Protein AF-A0AAV4AZF2-F1 (afdb_monomer_lite)

Radius of gyration: 12.84 Å; chains: 1; bounding box: 26×27×29 Å

Structure (mmCIF, N/CA/C/O backbone):
data_AF-A0AAV4AZF2-F1
#
_entry.id   AF-A0AAV4AZF2-F1
#
loop_
_atom_site.group_PDB
_atom_site.id
_atom_site.type_symbol
_atom_site.label_atom_id
_atom_site.label_alt_id
_atom_site.label_comp_id
_atom_site.label_asym_id
_atom_site.label_entity_id
_atom_site.label_seq_id
_atom_site.pdbx_PDB_ins_code
_atom_site.Cartn_x
_atom_site.Cartn_y
_atom_site.Cartn_z
_ato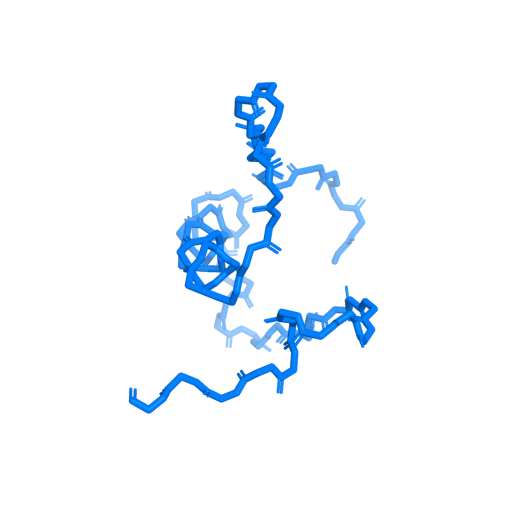m_site.occupancy
_atom_site.B_iso_or_equiv
_atom_site.auth_seq_id
_atom_site.auth_comp_id
_atom_site.auth_asym_id
_atom_site.auth_atom_id
_atom_site.pdbx_PDB_model_num
ATOM 1 N N . ASP A 1 1 ? -11.800 1.970 5.608 1.00 76.56 1 ASP A N 1
ATOM 2 C CA . ASP A 1 1 ? -12.538 2.906 6.491 1.00 76.56 1 ASP A CA 1
ATOM 3 C C . ASP A 1 1 ? -12.681 4.236 5.759 1.00 76.56 1 ASP A C 1
ATOM 5 O O . ASP A 1 1 ? -12.207 4.335 4.639 1.00 76.56 1 ASP A O 1
ATOM 9 N N . ALA A 1 2 ? -13.325 5.236 6.356 1.00 88.56 2 ALA A N 1
ATOM 10 C CA . ALA A 1 2 ? -13.454 6.574 5.769 1.00 88.56 2 ALA A CA 1
ATOM 11 C C . ALA A 1 2 ? -12.846 7.662 6.679 1.00 88.56 2 ALA A C 1
ATOM 13 O O . ALA A 1 2 ? -13.320 8.791 6.700 1.00 88.56 2 ALA A O 1
ATOM 14 N N . LYS A 1 3 ? -11.823 7.326 7.485 1.00 93.62 3 LYS A N 1
ATOM 15 C CA . LYS A 1 3 ? -11.262 8.226 8.517 1.00 93.62 3 LYS A CA 1
ATOM 16 C C . LYS A 1 3 ? -10.003 8.979 8.058 1.00 93.62 3 LYS A C 1
ATOM 18 O O . LYS A 1 3 ? -9.230 9.454 8.890 1.00 93.62 3 LYS A O 1
ATOM 23 N N . GLY A 1 4 ? -9.762 9.052 6.750 1.00 95.56 4 GLY A N 1
ATOM 24 C CA . GLY A 1 4 ? -8.615 9.743 6.152 1.00 95.56 4 GLY A CA 1
ATOM 25 C C . GLY A 1 4 ? -7.370 8.871 5.945 1.00 95.56 4 GLY A C 1
ATOM 26 O O . GLY A 1 4 ? -7.376 7.668 6.211 1.00 95.56 4 GLY A O 1
ATOM 27 N N . VAL A 1 5 ? -6.299 9.509 5.459 1.00 96.25 5 VAL A N 1
ATOM 28 C CA . VAL A 1 5 ? -5.070 8.866 4.958 1.00 96.25 5 VAL A CA 1
ATOM 29 C C . VAL A 1 5 ? -4.287 8.142 6.062 1.00 96.25 5 VAL A C 1
ATOM 31 O O . VAL A 1 5 ? -4.042 8.685 7.143 1.00 96.25 5 VAL A O 1
ATOM 34 N N . ILE A 1 6 ? -3.840 6.916 5.770 1.00 96.69 6 ILE A N 1
ATOM 35 C CA . ILE A 1 6 ? -3.060 6.081 6.700 1.00 96.69 6 ILE A CA 1
ATOM 36 C C . ILE A 1 6 ? -1.559 6.165 6.405 1.00 96.69 6 ILE A C 1
ATOM 38 O O . ILE A 1 6 ? -0.776 6.420 7.322 1.00 96.69 6 ILE A O 1
ATOM 42 N N . LEU A 1 7 ? -1.156 6.008 5.147 1.00 97.44 7 LEU A N 1
ATOM 43 C CA . LEU A 1 7 ? 0.237 6.034 4.705 1.00 97.44 7 LEU A CA 1
ATOM 44 C C . LEU A 1 7 ? 0.322 6.756 3.358 1.00 97.44 7 LEU A C 1
ATOM 46 O O . LEU A 1 7 ? -0.552 6.576 2.514 1.00 97.44 7 LEU A O 1
ATOM 50 N N . LEU A 1 8 ? 1.372 7.554 3.183 1.00 96.56 8 LEU A N 1
ATOM 51 C CA . LEU A 1 8 ? 1.790 8.101 1.899 1.00 96.56 8 LEU A CA 1
ATOM 52 C C . LEU A 1 8 ? 3.242 7.663 1.695 1.00 96.56 8 LEU A C 1
ATOM 54 O O . LEU A 1 8 ? 4.090 7.990 2.523 1.00 96.56 8 LEU A O 1
ATOM 58 N N . ASP A 1 9 ? 3.496 6.895 0.641 1.00 95.50 9 ASP A N 1
ATOM 59 C CA . ASP A 1 9 ? 4.832 6.440 0.252 1.00 95.50 9 ASP A CA 1
ATOM 60 C C . ASP A 1 9 ? 5.165 7.066 -1.105 1.00 95.50 9 ASP A C 1
ATOM 62 O O . ASP A 1 9 ? 4.482 6.807 -2.095 1.00 95.50 9 ASP A O 1
ATOM 66 N N . ILE A 1 10 ? 6.155 7.960 -1.127 1.00 95.56 10 ILE A N 1
ATOM 67 C CA . ILE A 1 10 ? 6.532 8.734 -2.313 1.00 95.56 10 ILE A CA 1
ATOM 68 C C . ILE A 1 10 ? 7.819 8.142 -2.871 1.00 95.56 10 ILE A C 1
ATOM 70 O O . ILE A 1 10 ? 8.831 8.064 -2.172 1.00 95.56 10 ILE A O 1
ATOM 74 N N . LEU A 1 11 ? 7.784 7.751 -4.142 1.00 94.81 11 LEU A N 1
ATOM 75 C CA . LEU A 1 11 ? 8.964 7.253 -4.833 1.00 94.81 11 LEU A CA 1
ATOM 76 C C . LEU A 1 11 ? 9.806 8.417 -5.381 1.00 94.81 11 LEU A C 1
ATOM 78 O O . LEU A 1 11 ? 9.252 9.438 -5.799 1.00 94.81 11 LEU A O 1
ATOM 82 N N . PRO A 1 12 ? 11.140 8.261 -5.428 1.00 96.62 12 PRO A N 1
ATOM 83 C CA . PRO A 1 12 ? 12.005 9.174 -6.158 1.00 96.62 12 PRO A CA 1
ATOM 84 C C . PRO A 1 12 ? 11.601 9.277 -7.631 1.00 96.62 12 PRO A C 1
ATOM 86 O O . PRO A 1 12 ? 11.078 8.331 -8.227 1.00 96.62 12 PRO A O 1
ATOM 89 N N . GLN A 1 13 ? 11.906 10.421 -8.237 1.00 97.00 13 GLN A N 1
ATOM 90 C CA . GLN A 1 13 ? 11.654 10.643 -9.655 1.00 97.00 13 GLN A CA 1
ATOM 91 C C . GLN A 1 13 ? 12.336 9.566 -10.515 1.00 97.00 13 GLN A C 1
ATOM 93 O O . GLN A 1 13 ? 13.492 9.213 -10.291 1.00 97.00 13 GLN A O 1
ATOM 98 N N . GLY A 1 14 ? 11.607 9.049 -11.506 1.00 95.81 14 GLY A N 1
ATOM 99 C CA . GLY A 1 14 ? 12.098 8.020 -12.426 1.00 95.81 14 GLY A CA 1
ATOM 100 C C . GLY A 1 14 ? 11.999 6.583 -11.903 1.00 95.81 14 GLY A C 1
ATOM 101 O O . GLY A 1 14 ? 12.330 5.663 -12.646 1.00 95.81 14 GLY A O 1
ATOM 102 N N . GLN A 1 15 ? 11.528 6.363 -10.670 1.00 95.69 15 GLN A N 1
ATOM 103 C CA . GLN A 1 15 ? 11.246 5.018 -10.166 1.00 95.69 15 GLN A CA 1
ATOM 104 C C . GLN A 1 15 ? 9.780 4.626 -10.370 1.00 95.69 15 GLN A C 1
ATOM 106 O O . GLN A 1 15 ? 8.867 5.424 -10.163 1.00 95.69 15 GLN A O 1
ATOM 111 N N . CYS A 1 16 ? 9.566 3.360 -10.725 1.00 94.38 16 CYS A N 1
ATOM 112 C CA . CYS A 1 16 ? 8.247 2.743 -10.827 1.00 94.38 16 CYS A CA 1
ATOM 113 C C . CYS A 1 16 ? 8.019 1.782 -9.657 1.00 94.38 16 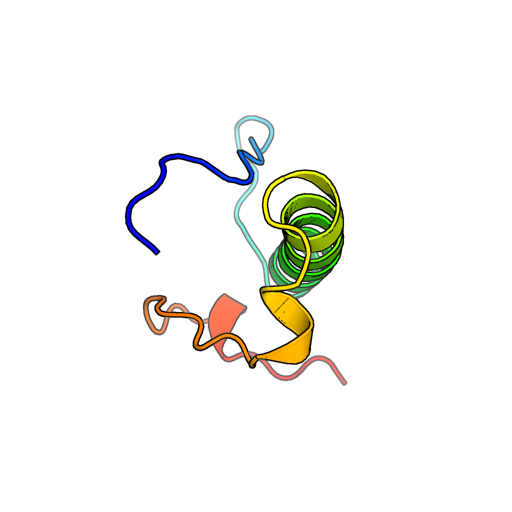CYS A C 1
ATOM 115 O O . CYS A 1 16 ? 8.960 1.171 -9.145 1.00 94.38 16 CYS A O 1
ATOM 117 N N . ILE A 1 17 ? 6.758 1.596 -9.266 1.00 94.75 17 ILE A N 1
ATOM 118 C CA . ILE A 1 17 ? 6.392 0.558 -8.301 1.00 94.75 17 ILE A CA 1
ATOM 119 C C . ILE A 1 17 ? 6.562 -0.806 -8.974 1.00 94.75 17 ILE A C 1
ATOM 121 O O . ILE A 1 17 ? 5.896 -1.114 -9.959 1.00 94.75 17 ILE A O 1
ATOM 125 N N . ASN A 1 18 ? 7.459 -1.623 -8.430 1.00 96.06 18 ASN A N 1
ATOM 126 C CA . ASN A 1 18 ? 7.573 -3.043 -8.746 1.00 96.06 18 ASN A CA 1
ATOM 127 C C . ASN A 1 18 ? 6.986 -3.885 -7.600 1.00 96.06 18 ASN A C 1
ATOM 129 O O . ASN A 1 18 ? 6.626 -3.353 -6.547 1.00 96.06 18 ASN A O 1
ATOM 133 N N . ALA A 1 19 ? 6.882 -5.199 -7.803 1.00 96.81 19 ALA A N 1
ATOM 134 C CA . ALA A 1 19 ? 6.254 -6.096 -6.832 1.00 96.81 19 ALA A CA 1
ATOM 135 C C . ALA A 1 19 ? 6.959 -6.066 -5.463 1.00 96.81 19 ALA A C 1
ATOM 137 O O . ALA A 1 19 ? 6.306 -5.941 -4.432 1.00 96.81 19 ALA A O 1
ATOM 138 N N . ALA A 1 20 ? 8.297 -6.073 -5.447 1.00 95.81 20 ALA A N 1
ATOM 139 C CA . ALA A 1 20 ? 9.078 -6.008 -4.210 1.00 95.81 20 ALA A CA 1
ATOM 140 C C . ALA A 1 20 ? 8.834 -4.704 -3.431 1.00 95.81 20 ALA A C 1
ATOM 142 O O . ALA A 1 20 ? 8.642 -4.727 -2.213 1.00 95.81 20 ALA A O 1
ATOM 143 N N . ARG A 1 21 ? 8.788 -3.560 -4.129 1.00 96.19 21 ARG A N 1
ATOM 144 C CA . ARG A 1 21 ? 8.473 -2.269 -3.510 1.00 96.19 21 ARG A CA 1
ATOM 145 C C . ARG A 1 21 ? 7.048 -2.255 -2.973 1.00 96.19 21 ARG A C 1
ATOM 147 O O . ARG A 1 21 ? 6.857 -1.822 -1.843 1.00 96.19 21 ARG A O 1
ATOM 154 N N . TYR A 1 22 ? 6.083 -2.766 -3.737 1.00 96.88 22 TYR A N 1
ATOM 155 C CA . TYR A 1 22 ? 4.690 -2.848 -3.303 1.00 96.88 22 TYR A CA 1
ATOM 156 C C . TYR A 1 22 ? 4.539 -3.672 -2.017 1.00 96.88 22 TYR A C 1
ATOM 158 O O . TYR A 1 22 ? 3.915 -3.201 -1.068 1.00 96.88 22 TYR A O 1
ATOM 166 N N . CYS A 1 23 ? 5.187 -4.839 -1.924 1.00 96.44 23 CYS A N 1
ATOM 167 C CA . CYS A 1 23 ? 5.202 -5.644 -0.698 1.00 96.44 23 CYS A CA 1
ATOM 168 C C . CYS A 1 23 ? 5.766 -4.870 0.503 1.00 96.44 23 CYS A C 1
ATOM 170 O O . CYS A 1 23 ? 5.136 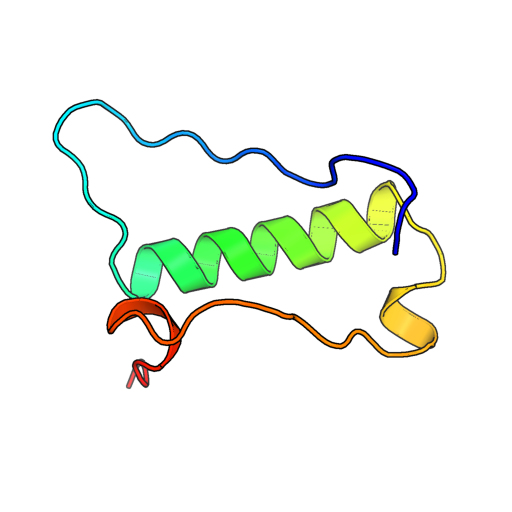-4.834 1.558 1.00 96.44 23 CYS A O 1
ATOM 172 N N . SER A 1 24 ? 6.887 -4.162 0.331 1.00 96.31 24 SER A N 1
ATOM 173 C CA . SER A 1 24 ? 7.456 -3.320 1.394 1.00 96.31 24 SER A CA 1
ATOM 174 C C . SER A 1 24 ? 6.516 -2.176 1.817 1.00 96.31 24 SER A C 1
ATOM 176 O O . SER A 1 24 ? 6.401 -1.861 3.010 1.00 96.31 24 SER A O 1
ATOM 178 N N . THR A 1 25 ? 5.789 -1.574 0.869 1.00 97.38 25 THR A N 1
ATOM 179 C CA . THR A 1 25 ? 4.751 -0.578 1.166 1.00 97.38 25 THR A CA 1
ATOM 180 C C . THR A 1 25 ? 3.585 -1.204 1.943 1.00 97.38 25 THR A C 1
ATOM 182 O O . THR A 1 25 ? 3.083 -0.574 2.875 1.00 97.38 25 THR A O 1
ATOM 185 N N . LEU A 1 26 ? 3.174 -2.441 1.637 1.00 96.88 26 LEU A N 1
ATOM 186 C CA . LEU A 1 26 ? 2.128 -3.156 2.384 1.00 96.88 26 LEU A CA 1
ATOM 187 C C . LEU A 1 26 ? 2.550 -3.490 3.823 1.00 96.88 26 LEU A C 1
ATOM 189 O O . LEU A 1 26 ? 1.743 -3.326 4.743 1.00 96.88 26 LEU A O 1
ATOM 193 N N . ASP A 1 27 ? 3.806 -3.876 4.049 1.00 97.19 27 ASP A N 1
ATOM 194 C CA . ASP A 1 27 ? 4.343 -4.076 5.402 1.00 97.19 27 ASP A CA 1
ATOM 195 C C . ASP A 1 27 ? 4.318 -2.769 6.205 1.00 97.19 27 ASP A C 1
ATOM 197 O O . ASP A 1 27 ? 3.836 -2.716 7.343 1.00 97.19 27 ASP A O 1
ATOM 201 N N . SER A 1 28 ? 4.742 -1.675 5.570 1.00 98.00 28 SER A N 1
ATOM 202 C CA . SER A 1 28 ? 4.681 -0.335 6.160 1.00 98.00 28 SER A CA 1
ATOM 203 C C . SER A 1 28 ? 3.237 0.100 6.441 1.00 98.00 28 SER A C 1
ATOM 205 O O . SER A 1 28 ? 2.953 0.708 7.478 1.00 98.00 28 SER A O 1
ATOM 207 N N . LEU A 1 29 ? 2.296 -0.242 5.554 1.00 97.38 29 LEU A N 1
ATOM 208 C CA . LEU A 1 29 ? 0.873 0.038 5.720 1.00 97.38 29 LEU A CA 1
ATOM 209 C C . LEU A 1 29 ? 0.301 -0.723 6.918 1.00 97.38 29 LEU A C 1
ATOM 211 O O . LEU A 1 29 ? -0.424 -0.131 7.718 1.00 97.38 29 LEU A O 1
ATOM 215 N N . LYS A 1 30 ? 0.650 -2.000 7.092 1.00 96.81 30 LYS A N 1
ATOM 216 C CA . LYS A 1 30 ? 0.224 -2.809 8.243 1.00 96.81 30 LYS A CA 1
ATOM 217 C C . LYS A 1 30 ? 0.658 -2.167 9.563 1.00 96.81 30 LYS A C 1
ATOM 219 O O . LYS A 1 30 ? -0.154 -2.028 10.483 1.00 96.81 30 LYS A O 1
ATOM 224 N N . GLU A 1 31 ? 1.897 -1.689 9.633 1.00 97.56 31 GLU A N 1
ATOM 225 C CA . GLU A 1 31 ? 2.413 -0.967 10.798 1.00 97.56 31 GLU A CA 1
ATOM 226 C C . GLU A 1 31 ? 1.723 0.385 11.017 1.00 97.56 31 GLU A C 1
ATOM 228 O O . GLU A 1 31 ? 1.362 0.739 12.146 1.00 97.56 31 GLU A O 1
ATOM 233 N N . ALA A 1 32 ? 1.463 1.130 9.943 1.00 97.56 32 ALA A N 1
ATOM 234 C CA . ALA A 1 32 ? 0.729 2.387 10.016 1.00 97.56 32 ALA A CA 1
ATOM 235 C C . ALA A 1 32 ? -0.719 2.182 10.496 1.00 97.56 32 ALA A C 1
ATOM 237 O O . ALA A 1 32 ? -1.197 2.958 11.327 1.00 97.56 32 ALA A O 1
ATOM 238 N N . ILE A 1 33 ? -1.401 1.121 10.048 1.00 96.56 33 ILE A N 1
ATOM 239 C CA . ILE A 1 33 ? -2.735 0.740 10.534 1.00 96.56 33 ILE A CA 1
ATOM 240 C C . ILE A 1 33 ? -2.673 0.436 12.031 1.00 96.56 33 ILE A C 1
ATOM 242 O O . ILE A 1 33 ? -3.492 0.961 12.787 1.00 96.56 33 ILE A O 1
ATOM 246 N N . ARG A 1 34 ? -1.688 -0.354 12.482 1.00 96.00 34 ARG A N 1
ATOM 247 C CA . ARG A 1 34 ? -1.514 -0.696 13.903 1.00 96.00 34 ARG A CA 1
ATOM 248 C C . ARG A 1 34 ? -1.440 0.550 14.790 1.00 96.00 34 ARG A C 1
ATOM 250 O O . ARG A 1 34 ? -2.062 0.573 15.849 1.00 96.00 34 ARG A O 1
ATOM 257 N N . ARG A 1 35 ? -0.729 1.589 14.341 1.00 96.38 35 ARG A N 1
ATOM 258 C CA . ARG A 1 35 ? -0.552 2.852 15.079 1.00 96.38 35 ARG A CA 1
ATOM 259 C C . ARG A 1 35 ? -1.747 3.803 14.952 1.00 96.38 35 ARG A C 1
ATOM 261 O O . ARG A 1 35 ? -2.214 4.331 15.954 1.00 96.38 35 ARG A O 1
ATOM 268 N N . LYS A 1 36 ? -2.246 4.040 13.734 1.00 96.31 36 LYS A N 1
ATOM 269 C CA . LYS A 1 36 ? -3.265 5.073 13.442 1.00 96.31 36 LYS A CA 1
ATOM 270 C C . LYS A 1 36 ? -4.710 4.584 13.568 1.00 96.31 36 LYS A C 1
ATOM 272 O O . LYS A 1 36 ? -5.631 5.403 13.625 1.00 96.31 36 LYS A O 1
ATOM 277 N N . ARG A 1 37 ? -4.935 3.269 13.543 1.00 95.31 37 ARG A N 1
ATOM 278 C CA . ARG A 1 37 ? -6.256 2.622 13.621 1.00 95.31 37 ARG A CA 1
ATOM 279 C C . ARG A 1 37 ? -6.214 1.412 14.575 1.00 95.31 37 ARG A C 1
ATOM 281 O O . ARG A 1 37 ? -6.393 0.275 14.125 1.00 95.31 37 ARG A O 1
ATOM 288 N N . PRO A 1 38 ? -5.999 1.621 15.888 1.00 93.19 38 PRO A N 1
ATOM 289 C CA . PRO A 1 38 ? -5.940 0.526 16.856 1.00 93.19 38 PRO A CA 1
ATOM 290 C C . PRO A 1 38 ? -7.171 -0.386 16.772 1.00 93.19 38 PRO A C 1
ATOM 292 O O . PRO A 1 38 ? -8.302 0.078 16.626 1.00 93.19 38 PRO A O 1
ATOM 295 N N . GLY A 1 39 ? -6.950 -1.701 16.825 1.00 92.75 39 GLY A N 1
ATOM 296 C CA . GLY A 1 39 ? -8.013 -2.710 16.752 1.00 92.75 39 GLY A CA 1
ATOM 297 C C . GLY A 1 39 ? -8.539 -3.024 15.345 1.00 92.75 39 GLY A C 1
ATOM 298 O O . GLY A 1 39 ? -9.232 -4.028 15.193 1.00 92.75 39 GLY A O 1
ATOM 299 N N . LEU A 1 40 ? -8.186 -2.249 14.309 1.00 93.94 40 LEU A N 1
ATOM 300 C CA . LEU A 1 40 ? -8.653 -2.513 12.942 1.00 93.94 40 LEU A CA 1
ATOM 301 C C . LEU A 1 40 ? -8.109 -3.843 12.400 1.00 93.94 40 LEU A C 1
ATOM 303 O O . LEU A 1 40 ? -8.879 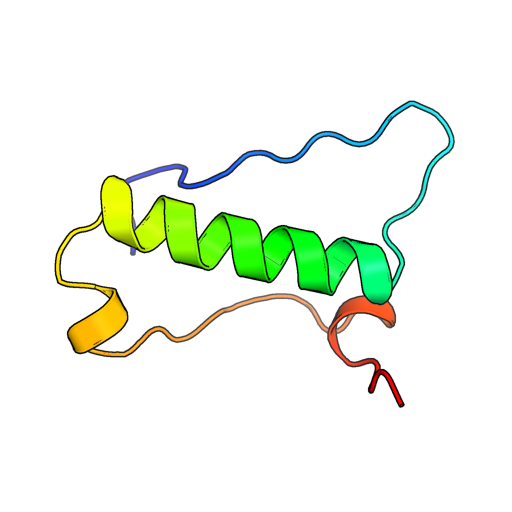-4.648 11.895 1.00 93.94 40 LEU A O 1
ATOM 307 N N . LEU A 1 41 ? -6.816 -4.124 12.598 1.00 93.38 41 LEU A N 1
ATOM 308 C CA . LEU A 1 41 ? -6.211 -5.397 12.177 1.00 93.38 41 LEU A CA 1
ATOM 309 C C . LEU A 1 41 ? -6.869 -6.612 12.845 1.00 93.38 41 LEU A C 1
ATOM 311 O O . LEU A 1 41 ? -7.065 -7.632 12.196 1.00 93.38 41 LEU A O 1
ATOM 315 N N . ARG A 1 42 ? -7.267 -6.494 14.120 1.00 93.44 42 ARG A N 1
ATOM 316 C CA . ARG A 1 42 ? -7.941 -7.579 14.853 1.00 93.44 42 ARG A CA 1
ATOM 317 C C . ARG A 1 42 ? -9.324 -7.900 14.276 1.00 93.44 42 ARG A C 1
ATOM 319 O O . ARG A 1 42 ? -9.769 -9.034 14.379 1.00 93.44 42 ARG A O 1
ATOM 326 N N . ARG A 1 43 ? -9.999 -6.912 13.682 1.00 92.50 43 ARG A N 1
ATOM 327 C CA . ARG A 1 43 ? -11.308 -7.085 13.029 1.00 92.50 43 ARG A CA 1
ATOM 328 C C . ARG A 1 43 ? -11.203 -7.674 11.620 1.00 92.50 43 ARG A C 1
ATOM 330 O O . ARG A 1 43 ? -12.234 -7.991 11.039 1.00 92.50 43 ARG A O 1
ATOM 337 N N . GLY A 1 44 ? -9.989 -7.807 11.088 1.00 92.44 44 GLY A N 1
ATOM 338 C CA . GLY A 1 44 ? -9.751 -8.093 9.681 1.00 92.44 44 GLY A CA 1
ATOM 339 C C . GLY A 1 44 ? -9.810 -6.823 8.830 1.00 92.44 44 GLY A C 1
ATOM 340 O O . GLY A 1 44 ? -10.555 -5.883 9.113 1.00 92.44 44 GLY A O 1
ATOM 341 N N . VAL A 1 45 ? -8.986 -6.793 7.783 1.00 93.12 45 VAL A N 1
ATOM 342 C CA . VAL A 1 45 ? -8.921 -5.691 6.820 1.00 93.12 45 VAL A CA 1
ATOM 343 C C . VAL A 1 45 ? -9.126 -6.260 5.428 1.00 93.12 45 VAL A C 1
ATOM 345 O O . VAL A 1 45 ? -8.420 -7.178 5.025 1.00 93.12 45 VAL A O 1
ATOM 348 N N . VAL A 1 46 ? -10.078 -5.685 4.697 1.00 95.25 46 VAL A N 1
ATOM 349 C CA . VAL A 1 46 ? -10.209 -5.878 3.253 1.00 95.25 46 VAL A CA 1
ATOM 350 C C . VAL A 1 46 ? -9.455 -4.738 2.582 1.00 95.25 46 VAL A C 1
ATOM 352 O O . VAL A 1 46 ? -9.769 -3.569 2.819 1.00 95.25 46 VAL A O 1
ATOM 355 N N . LEU A 1 47 ? -8.441 -5.077 1.789 1.00 95.19 47 LEU A N 1
ATOM 356 C CA . LEU A 1 47 ? -7.690 -4.110 1.000 1.00 95.19 47 LEU A CA 1
ATOM 357 C C . LEU A 1 47 ? -8.324 -4.010 -0.388 1.00 95.19 47 LEU A C 1
ATOM 359 O O . LEU A 1 47 ? -8.365 -4.991 -1.121 1.00 95.19 47 LEU A O 1
ATOM 363 N N . GLN A 1 48 ? -8.812 -2.825 -0.742 1.00 95.69 48 GLN A N 1
ATOM 364 C CA . GLN A 1 48 ? -9.297 -2.536 -2.086 1.00 95.69 48 GLN A CA 1
ATOM 365 C C . GLN A 1 48 ? -8.192 -1.819 -2.863 1.00 95.69 48 GLN A C 1
ATOM 367 O O . GLN A 1 48 ? -7.773 -0.729 -2.474 1.00 95.69 48 GLN A O 1
ATOM 372 N N . HIS A 1 49 ? -7.723 -2.436 -3.943 1.00 96.25 49 HIS A N 1
ATOM 373 C CA . HIS A 1 49 ? -6.746 -1.876 -4.874 1.00 96.25 49 HIS A CA 1
ATOM 374 C C . HIS A 1 49 ? -7.059 -2.353 -6.298 1.00 96.25 49 HIS A C 1
ATOM 376 O O . HIS A 1 49 ? -7.889 -3.241 -6.498 1.00 96.25 49 HIS A O 1
ATOM 382 N N . ASP A 1 50 ? -6.428 -1.740 -7.291 1.00 97.50 50 ASP A N 1
ATOM 383 C CA . ASP A 1 50 ? -6.510 -2.160 -8.685 1.00 97.50 50 ASP A CA 1
ATOM 384 C C . ASP A 1 50 ? -5.587 -3.358 -8.974 1.00 97.50 50 ASP A C 1
ATOM 386 O O . ASP A 1 50 ? -4.687 -3.690 -8.198 1.00 97.50 50 ASP A O 1
ATOM 390 N N . ASN A 1 51 ? -5.795 -4.002 -10.122 1.00 96.81 51 ASN A N 1
ATOM 391 C CA . ASN A 1 51 ? -5.090 -5.221 -10.524 1.00 96.81 51 ASN A CA 1
ATOM 392 C 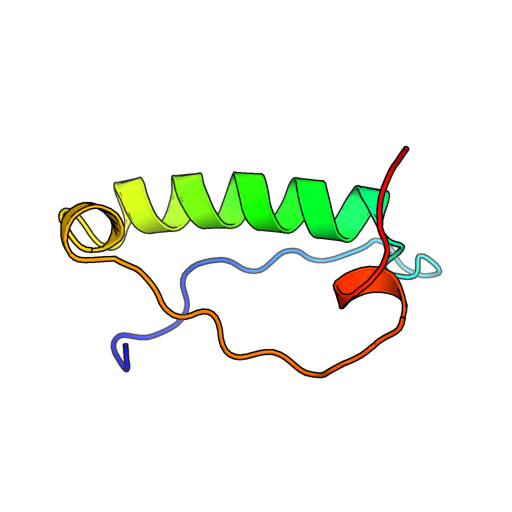C . ASN A 1 51 ? -3.818 -4.936 -11.351 1.00 96.81 51 ASN A C 1
ATOM 394 O O . ASN A 1 51 ? -3.535 -5.644 -12.319 1.00 96.81 51 ASN A O 1
ATOM 398 N N . ALA A 1 52 ? -3.073 -3.874 -11.028 1.00 96.81 52 ALA A N 1
ATOM 399 C CA . ALA A 1 52 ? -1.784 -3.616 -11.667 1.00 96.81 52 ALA A CA 1
ATOM 400 C C . ALA A 1 52 ? -0.841 -4.816 -11.476 1.00 96.81 52 ALA A C 1
ATOM 402 O O . ALA A 1 52 ? -0.877 -5.491 -10.446 1.00 96.81 52 ALA A O 1
ATOM 403 N N . THR A 1 53 ? 0.038 -5.076 -12.448 1.00 96.31 53 THR A N 1
ATOM 404 C CA . THR A 1 53 ? 0.906 -6.267 -12.424 1.00 96.31 53 THR A CA 1
ATOM 405 C C . THR A 1 53 ? 1.738 -6.420 -11.142 1.00 96.31 53 THR A C 1
ATOM 407 O O . THR A 1 53 ? 1.829 -7.549 -10.662 1.00 96.31 53 THR A O 1
ATOM 410 N N . PRO A 1 54 ? 2.274 -5.355 -10.503 1.00 96.50 54 PRO A N 1
ATOM 411 C CA . PRO A 1 54 ? 2.980 -5.489 -9.228 1.00 96.50 54 PRO A CA 1
ATOM 412 C C . PRO A 1 54 ? 2.088 -5.925 -8.062 1.00 96.50 54 PRO A C 1
ATOM 414 O O . PRO A 1 54 ? 2.595 -6.505 -7.108 1.00 96.50 54 PRO A O 1
ATOM 417 N N . HIS A 1 55 ? 0.784 -5.631 -8.114 1.00 96.44 55 HIS A N 1
ATOM 418 C CA . HIS A 1 55 ? -0.152 -5.879 -7.014 1.00 96.44 55 HIS A CA 1
ATOM 419 C C . HIS A 1 55 ? -0.620 -7.338 -6.950 1.00 96.44 55 HIS A C 1
ATOM 421 O O . HIS A 1 55 ? -1.023 -7.802 -5.887 1.00 96.44 55 HIS A O 1
ATOM 427 N N . SER A 1 56 ? -0.540 -8.050 -8.076 1.00 96.25 56 SER A N 1
ATOM 428 C CA . SER A 1 56 ? -0.950 -9.457 -8.209 1.00 96.25 56 SER A CA 1
ATOM 429 C C . SER A 1 56 ? 0.219 -10.401 -8.490 1.00 96.25 56 SER A C 1
ATOM 431 O O . SER A 1 56 ? 0.020 -11.587 -8.753 1.00 96.25 56 SER A O 1
ATOM 433 N N . ALA A 1 57 ? 1.448 -9.885 -8.455 1.00 95.44 57 ALA A N 1
ATOM 434 C CA . ALA A 1 57 ? 2.649 -10.681 -8.632 1.00 95.44 57 ALA A CA 1
ATOM 435 C C . ALA A 1 57 ? 2.878 -11.606 -7.429 1.00 95.44 57 ALA A C 1
ATOM 437 O O . ALA A 1 57 ? 2.702 -11.212 -6.277 1.00 95.44 57 ALA A O 1
ATOM 438 N N . ASN A 1 58 ? 3.336 -12.825 -7.706 1.00 93.12 58 ASN A N 1
ATOM 439 C CA . ASN A 1 58 ? 3.833 -13.731 -6.682 1.00 93.12 58 ASN A CA 1
ATOM 440 C C . ASN A 1 58 ? 5.359 -13.595 -6.609 1.00 93.12 58 ASN A C 1
ATOM 442 O O . ASN A 1 58 ? 6.042 -13.819 -7.609 1.00 93.12 58 ASN A O 1
ATOM 446 N N . LEU A 1 59 ? 5.877 -13.186 -5.451 1.00 85.69 59 LEU A N 1
ATOM 447 C CA . LEU A 1 59 ? 7.313 -13.140 -5.196 1.00 85.69 59 LEU A CA 1
ATOM 448 C C . LEU A 1 59 ? 7.756 -14.527 -4.713 1.00 85.69 59 LEU A C 1
ATOM 450 O O . LEU A 1 59 ? 7.436 -14.914 -3.590 1.00 85.69 59 LEU A O 1
ATOM 454 N N . THR A 1 60 ? 8.446 -15.269 -5.580 1.00 69.56 60 THR A N 1
ATOM 455 C CA . THR A 1 60 ? 9.138 -16.530 -5.252 1.00 69.56 60 THR A CA 1
ATOM 456 C C . THR A 1 60 ? 10.521 -16.283 -4.684 1.00 69.56 60 THR A C 1
ATOM 458 O O . THR A 1 60 ? 11.212 -15.407 -5.255 1.00 69.56 60 THR A O 1
#

Secondary structure (DSSP, 8-state):
--S-------PPTT----HHHHHHHHHHHHHHHHHHSTTTGGG--PPP----GGGS----

pLDDT: mean 94.71, std 4.58, range [69.56, 98.0]

InterPro domains:
  IPR001888 Transposase, type 1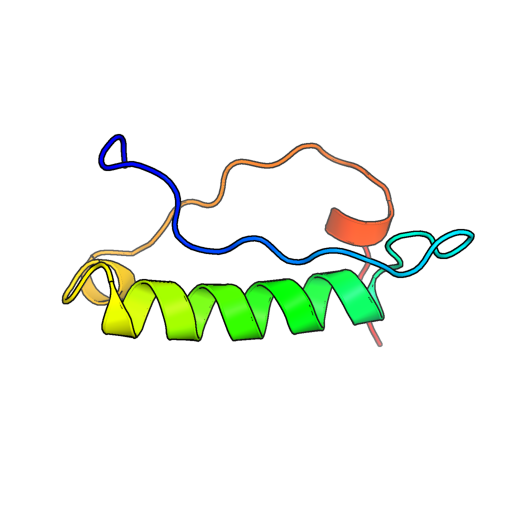 [PF01359] (1-42)
  IPR036397 Ribonuclease H superfamily [G3DSA:3.30.420.10] (1-60)
  IPR052709 Transposase-Methyltransferase Hybrid [PTHR46060] (1-60)

Sequence (60 aa):
DAKGVILLDILPQGQCINAARYCSTLDSLKEAIRRKRPGLLRRGVVLQHDNATPHSANLT

Foldseek 3Di:
DPPDDQDDDDDPPPDDDALVNVVVVVVVSVVSCCVVPPCPVVVPDDDDDDPPPSVPDDDD

Organism: NCBI:txid259542